Protein AF-A0A7W0S0Z2-F1 (afdb_monomer)

Secondary structure (DSSP, 8-state):
-HHHHHHHHHHHHHHHHHHHHHHHHHHHHTT---S--HHHHIIIIIHHHHHHHHHHHHHHHH---TTSHHHHHHHHHHHHHHHHHHHHHTTHHHHHHTTSS-HHHHHHHHTTHHHHHHHHHHHHHT-S-GGGGGG-

pLDDT: mean 92.07, std 11.22, range [52.5, 98.62]

Structure (mmCIF, N/CA/C/O backbone):
data_AF-A0A7W0S0Z2-F1
#
_entry.id   AF-A0A7W0S0Z2-F1
#
loop_
_atom_site.group_PDB
_atom_site.id
_atom_site.type_symbol
_atom_site.label_atom_id
_atom_site.label_alt_id
_atom_site.label_comp_id
_atom_site.label_asym_id
_atom_site.label_entity_id
_atom_site.label_seq_id
_atom_site.pdbx_PDB_ins_code
_atom_site.Cartn_x
_atom_site.Cartn_y
_atom_site.Cartn_z
_atom_site.occupancy
_atom_site.B_iso_or_equiv
_atom_site.auth_seq_id
_atom_site.auth_comp_id
_atom_site.auth_asym_id
_atom_site.auth_atom_id
_atom_site.pdbx_PDB_model_num
ATOM 1 N N . MET A 1 1 ? -24.594 -4.056 13.915 1.00 61.69 1 MET A N 1
ATOM 2 C CA . MET A 1 1 ? -24.008 -3.359 12.739 1.00 61.69 1 MET A CA 1
ATOM 3 C C . MET A 1 1 ? -22.484 -3.218 12.802 1.00 61.69 1 MET A C 1
ATOM 5 O O . MET A 1 1 ? -21.836 -3.346 11.770 1.00 61.69 1 MET A O 1
ATOM 9 N N . GLN A 1 2 ? -21.892 -2.999 13.981 1.00 71.56 2 GLN A N 1
ATOM 10 C CA . GLN A 1 2 ? -20.445 -2.797 14.136 1.00 71.56 2 GLN A CA 1
ATOM 11 C C . GLN A 1 2 ? -19.586 -3.989 13.668 1.00 71.56 2 GLN A C 1
ATOM 13 O O . GLN A 1 2 ? -18.641 -3.782 12.913 1.00 71.56 2 GLN A O 1
ATOM 18 N N . ALA A 1 3 ? -19.969 -5.227 14.007 1.00 76.81 3 ALA A N 1
ATOM 19 C CA . ALA A 1 3 ? -19.257 -6.437 13.577 1.00 76.81 3 ALA A CA 1
ATOM 20 C C . ALA A 1 3 ? -19.217 -6.605 12.043 1.00 76.81 3 ALA A C 1
ATOM 22 O O . ALA A 1 3 ? -18.164 -6.877 11.478 1.00 76.81 3 ALA A O 1
ATOM 23 N N . LEU A 1 4 ? -20.334 -6.349 11.348 1.00 82.12 4 LEU A N 1
ATOM 24 C CA . LEU A 1 4 ? -20.388 -6.388 9.878 1.00 82.12 4 LEU A CA 1
ATOM 25 C C . LEU A 1 4 ? -19.486 -5.321 9.244 1.00 82.12 4 LEU A C 1
ATOM 27 O O . LEU A 1 4 ? -18.820 -5.582 8.245 1.00 82.12 4 LEU A O 1
ATOM 31 N N . SER A 1 5 ? -19.430 -4.123 9.838 1.00 84.75 5 SER A N 1
ATOM 32 C CA . SER A 1 5 ? -18.500 -3.083 9.391 1.00 84.75 5 SER A CA 1
ATOM 33 C C . SER A 1 5 ? -17.049 -3.515 9.600 1.00 84.75 5 SER A C 1
ATOM 35 O O . SER A 1 5 ? -16.237 -3.292 8.712 1.00 84.75 5 SER A O 1
ATOM 37 N N . GLN A 1 6 ? -16.711 -4.100 10.748 1.00 87.56 6 GLN A N 1
ATOM 38 C CA . GLN A 1 6 ? -15.356 -4.565 11.048 1.00 87.56 6 GLN A CA 1
ATOM 39 C C . GLN A 1 6 ? -14.903 -5.634 10.056 1.00 87.56 6 GLN A C 1
ATOM 41 O O . GLN A 1 6 ? -13.873 -5.437 9.422 1.00 87.56 6 GLN A O 1
ATOM 46 N N . VAL A 1 7 ? -15.709 -6.685 9.859 1.00 92.25 7 VAL A N 1
ATOM 47 C CA . VAL A 1 7 ? -15.426 -7.757 8.892 1.00 92.25 7 VAL A CA 1
ATOM 48 C C . VAL A 1 7 ? -15.202 -7.175 7.500 1.00 92.25 7 VAL A C 1
ATOM 50 O O . VAL A 1 7 ? -14.188 -7.461 6.875 1.00 92.25 7 VAL A O 1
ATOM 53 N N . ARG A 1 8 ? -16.089 -6.283 7.039 1.00 94.25 8 ARG A N 1
ATOM 54 C CA . ARG A 1 8 ? -15.942 -5.638 5.728 1.00 94.25 8 ARG A CA 1
ATOM 55 C C . ARG A 1 8 ? -14.596 -4.928 5.577 1.00 94.25 8 ARG A C 1
ATOM 57 O O . ARG A 1 8 ? -13.949 -5.077 4.546 1.00 94.25 8 ARG A O 1
ATOM 64 N N . TRP A 1 9 ? -14.182 -4.151 6.577 1.00 94.44 9 TRP A N 1
ATOM 65 C CA . TRP A 1 9 ? -12.938 -3.386 6.496 1.00 94.44 9 TRP A CA 1
ATOM 66 C C . TRP A 1 9 ? -11.697 -4.257 6.642 1.00 94.44 9 TRP A C 1
ATOM 68 O O . TRP A 1 9 ? -10.767 -4.088 5.861 1.00 94.44 9 TRP A O 1
ATOM 78 N N . SER A 1 10 ? -11.687 -5.223 7.563 1.00 95.56 10 SER A N 1
ATOM 79 C CA . SER A 1 10 ? -10.571 -6.165 7.667 1.00 95.56 10 SER A CA 1
ATOM 80 C C . SER A 1 10 ? -10.419 -6.998 6.395 1.00 95.56 10 SER A C 1
ATOM 82 O O . SER A 1 10 ? -9.301 -7.179 5.931 1.00 95.56 10 SER A O 1
ATOM 84 N N . THR A 1 11 ? -11.520 -7.446 5.783 1.00 97.25 11 THR A N 1
ATOM 85 C CA . THR A 1 11 ? -11.479 -8.194 4.518 1.00 97.25 11 THR A CA 1
ATOM 86 C C . THR A 1 11 ? -10.986 -7.326 3.364 1.00 97.25 11 THR A C 1
ATOM 88 O O . THR A 1 11 ? -10.137 -7.775 2.601 1.00 97.25 11 THR A O 1
ATOM 91 N N . ALA A 1 12 ? -11.463 -6.082 3.245 1.00 97.50 12 ALA A N 1
ATOM 92 C CA . ALA A 1 12 ? -10.997 -5.167 2.202 1.00 97.50 12 ALA A CA 1
ATOM 93 C C . ALA A 1 12 ? -9.492 -4.878 2.325 1.00 97.50 12 ALA A C 1
ATOM 95 O O . ALA A 1 12 ? -8.763 -4.971 1.341 1.00 97.50 12 ALA A O 1
ATOM 96 N N . LEU A 1 13 ? -9.017 -4.583 3.541 1.00 97.94 13 LEU A N 1
ATOM 97 C CA . LEU A 1 13 ? -7.599 -4.335 3.800 1.00 97.94 13 LEU A CA 1
ATOM 98 C C . LEU A 1 13 ? -6.752 -5.588 3.547 1.00 97.94 13 LEU A C 1
ATOM 100 O O . LEU A 1 13 ? -5.708 -5.489 2.915 1.00 97.94 13 LEU A O 1
ATOM 104 N N . ALA A 1 14 ? -7.210 -6.765 3.978 1.00 98.31 14 ALA A N 1
ATOM 105 C CA . ALA A 1 14 ? -6.507 -8.019 3.725 1.00 98.31 14 ALA A CA 1
ATOM 106 C C . ALA A 1 14 ? -6.406 -8.331 2.223 1.00 98.31 14 ALA A C 1
ATOM 108 O O . ALA A 1 14 ? -5.339 -8.715 1.757 1.00 98.31 14 ALA A O 1
ATOM 109 N N . GLY A 1 15 ? -7.481 -8.125 1.455 1.00 98.31 15 GLY A N 1
ATOM 110 C CA . GLY A 1 15 ? -7.469 -8.334 0.005 1.00 98.31 15 GLY A CA 1
ATOM 111 C C . GLY A 1 15 ? -6.478 -7.416 -0.711 1.00 98.31 15 GLY A C 1
ATOM 112 O O . GLY A 1 15 ? -5.702 -7.875 -1.544 1.00 98.31 15 GLY A O 1
ATOM 113 N N . LEU A 1 16 ? -6.448 -6.135 -0.335 1.00 98.44 16 LEU A N 1
ATOM 114 C CA . LEU A 1 16 ? -5.479 -5.184 -0.877 1.00 98.44 16 LEU A CA 1
ATOM 115 C C . LEU A 1 16 ? -4.039 -5.497 -0.452 1.00 98.44 16 LEU A C 1
ATOM 117 O O . LEU A 1 16 ? -3.130 -5.360 -1.261 1.00 98.44 16 LEU A O 1
ATOM 121 N N . ALA A 1 17 ? -3.825 -5.946 0.786 1.00 98.38 17 ALA A N 1
ATOM 122 C CA . ALA A 1 17 ? -2.511 -6.364 1.262 1.00 98.38 17 ALA A CA 1
ATOM 123 C C . ALA A 1 17 ? -1.987 -7.577 0.476 1.00 98.38 17 ALA A C 1
ATOM 125 O O . ALA A 1 17 ? -0.838 -7.579 0.046 1.00 98.38 17 ALA A O 1
ATOM 126 N N . VAL A 1 18 ? -2.846 -8.572 0.225 1.00 98.44 18 VAL A N 1
ATOM 127 C CA . VAL A 1 18 ? -2.511 -9.729 -0.619 1.00 98.44 18 VAL A CA 1
ATOM 128 C C . VAL A 1 18 ? -2.202 -9.287 -2.046 1.00 98.44 18 VAL A C 1
ATOM 130 O O . VAL A 1 18 ? -1.207 -9.740 -2.605 1.00 98.44 18 VAL A O 1
ATOM 133 N N . TRP A 1 19 ? -3.001 -8.387 -2.626 1.00 97.88 19 TRP A N 1
ATOM 134 C CA . TRP A 1 19 ? -2.715 -7.823 -3.946 1.00 97.88 19 TRP A CA 1
ATOM 135 C C . TRP A 1 19 ? -1.344 -7.141 -3.978 1.00 97.88 19 TRP A C 1
ATOM 137 O O . TRP A 1 19 ? -0.500 -7.519 -4.781 1.00 97.88 19 TRP A O 1
ATOM 147 N N . ALA A 1 20 ? -1.076 -6.223 -3.046 1.00 97.69 20 ALA A N 1
ATOM 148 C CA . ALA A 1 20 ? 0.207 -5.532 -2.958 1.00 97.69 20 ALA A CA 1
ATOM 149 C C . ALA A 1 20 ? 1.384 -6.495 -2.826 1.00 97.69 20 ALA A C 1
ATOM 151 O O . ALA A 1 20 ? 2.385 -6.286 -3.494 1.00 97.69 20 ALA A O 1
ATOM 152 N N . THR A 1 21 ? 1.257 -7.549 -2.015 1.00 97.88 21 THR A N 1
ATOM 153 C CA . THR A 1 21 ? 2.300 -8.566 -1.886 1.00 97.88 21 THR A CA 1
ATOM 154 C C . THR A 1 21 ? 2.481 -9.341 -3.185 1.00 97.88 21 THR A C 1
ATOM 156 O O . THR A 1 21 ? 3.614 -9.559 -3.569 1.00 97.88 21 THR A O 1
ATOM 159 N N . THR A 1 22 ? 1.399 -9.738 -3.861 1.00 96.94 22 THR A N 1
ATOM 160 C CA . THR A 1 22 ? 1.452 -10.717 -4.962 1.00 96.94 22 THR A CA 1
ATOM 161 C C . THR A 1 22 ? 1.732 -10.157 -6.350 1.00 96.94 22 THR A C 1
ATOM 163 O O . THR A 1 22 ? 2.149 -10.923 -7.220 1.00 96.94 22 THR A O 1
ATOM 166 N N . VAL A 1 23 ? 1.520 -8.858 -6.571 1.00 95.69 23 VAL A N 1
ATOM 167 C CA . VAL A 1 23 ? 1.652 -8.240 -7.899 1.00 95.69 23 VAL A CA 1
ATOM 168 C C . VAL A 1 23 ? 2.977 -8.519 -8.604 1.00 95.69 23 VAL A C 1
ATOM 170 O O . VAL A 1 23 ? 2.883 -8.902 -9.767 1.00 95.69 23 VAL A O 1
ATOM 173 N N . PRO A 1 24 ? 4.159 -8.423 -7.967 1.00 93.62 24 PRO A N 1
ATOM 174 C CA . PRO A 1 24 ? 5.426 -8.649 -8.667 1.00 93.62 24 PRO A CA 1
ATOM 175 C C . PRO A 1 24 ? 5.498 -10.013 -9.359 1.00 93.62 24 PRO A C 1
ATOM 177 O O . PRO A 1 24 ? 5.821 -10.118 -10.539 1.00 93.62 24 PRO A O 1
ATOM 180 N N . TRP A 1 25 ? 5.079 -11.071 -8.661 1.00 95.50 25 TRP A N 1
ATOM 181 C CA . TRP A 1 25 ? 5.124 -12.435 -9.197 1.00 95.50 25 TRP A CA 1
ATOM 182 C C . TRP A 1 25 ? 3.985 -12.728 -10.172 1.00 95.50 25 TRP A C 1
ATOM 184 O O . TRP A 1 25 ? 4.138 -13.536 -11.085 1.00 95.50 25 TRP A O 1
ATOM 194 N N . LEU A 1 26 ? 2.825 -12.089 -9.991 1.00 94.62 26 LEU A N 1
ATOM 195 C CA . LEU A 1 26 ? 1.738 -12.188 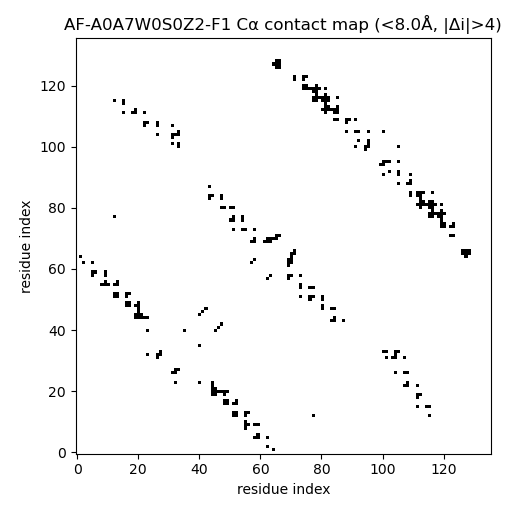-10.965 1.00 94.62 26 LEU A CA 1
ATOM 196 C C . LEU A 1 26 ? 2.102 -11.480 -12.268 1.00 94.62 26 LEU A C 1
ATOM 198 O O . LEU A 1 26 ? 1.780 -11.999 -13.332 1.00 94.62 26 LEU A O 1
ATOM 202 N N . ALA A 1 27 ? 2.765 -10.326 -12.181 1.00 93.75 27 ALA A N 1
ATOM 203 C CA . ALA A 1 27 ? 3.246 -9.568 -13.323 1.00 93.75 27 ALA A CA 1
ATOM 204 C C . ALA A 1 27 ? 4.294 -10.375 -14.104 1.00 93.75 27 ALA A C 1
ATOM 206 O O . ALA A 1 27 ? 4.135 -10.549 -15.310 1.00 93.75 27 ALA A O 1
ATOM 207 N N . GLU A 1 28 ? 5.273 -10.968 -13.415 1.00 93.00 28 GLU A N 1
ATOM 208 C CA . GLU A 1 28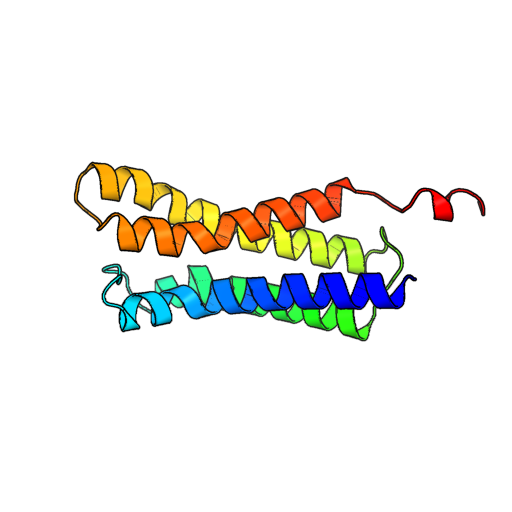 ? 6.240 -11.913 -13.997 1.00 93.00 28 GLU A CA 1
ATOM 209 C C . GLU A 1 28 ? 5.539 -13.074 -14.723 1.00 93.00 28 GLU A C 1
ATOM 211 O O . GLU A 1 28 ? 5.775 -13.317 -15.907 1.00 93.00 28 GLU A O 1
ATOM 216 N N . ALA A 1 29 ? 4.575 -13.728 -14.068 1.00 94.38 29 ALA A N 1
ATOM 217 C CA . ALA A 1 29 ? 3.856 -14.870 -14.636 1.00 94.38 29 ALA A CA 1
ATOM 218 C C . ALA A 1 29 ? 3.062 -14.553 -15.921 1.00 94.38 29 ALA A C 1
ATOM 220 O O . ALA A 1 29 ? 2.734 -15.473 -16.675 1.00 94.38 29 ALA A O 1
ATOM 221 N N . VAL A 1 30 ? 2.738 -13.281 -16.178 1.00 94.75 30 VAL A N 1
ATOM 222 C CA . VAL A 1 30 ? 2.024 -12.835 -17.388 1.00 94.75 30 VAL A CA 1
ATOM 223 C C . VAL A 1 30 ? 2.905 -12.036 -18.357 1.00 94.75 30 VAL A C 1
ATOM 225 O O . VAL A 1 30 ? 2.383 -11.453 -19.307 1.00 94.75 30 VAL A O 1
ATOM 228 N N . GLY A 1 31 ? 4.226 -12.017 -18.147 1.00 93.31 31 GLY A N 1
ATOM 229 C CA . GLY A 1 31 ? 5.184 -11.328 -19.019 1.00 93.31 31 GLY A CA 1
ATOM 230 C C . GLY A 1 31 ? 5.175 -9.802 -18.884 1.00 93.31 31 GLY A C 1
ATOM 231 O O . GLY A 1 31 ? 5.475 -9.094 -19.843 1.00 93.31 31 GLY A O 1
ATOM 232 N N . LEU A 1 32 ? 4.792 -9.288 -17.714 1.00 94.06 32 LEU A N 1
ATOM 233 C CA . LEU A 1 32 ? 4.787 -7.868 -17.346 1.00 94.06 32 LEU A CA 1
ATOM 234 C C . LEU A 1 32 ? 5.827 -7.569 -16.254 1.00 94.06 32 LEU A C 1
ATOM 236 O O . LEU A 1 32 ? 5.581 -6.760 -15.359 1.00 94.06 32 LEU A O 1
ATOM 240 N N . GLU A 1 33 ? 6.970 -8.244 -16.310 1.00 91.44 33 GLU A N 1
ATOM 241 C CA . GLU A 1 33 ? 8.076 -8.056 -15.371 1.00 91.44 33 GLU A CA 1
ATOM 242 C C . GLU A 1 33 ? 8.797 -6.714 -15.568 1.00 91.44 33 GLU A C 1
ATOM 244 O O . GLU A 1 33 ? 8.853 -6.156 -16.669 1.00 91.44 33 GLU A O 1
ATOM 249 N N . LEU A 1 34 ? 9.345 -6.198 -14.469 1.00 91.62 34 LEU A N 1
ATOM 250 C CA . LEU A 1 34 ? 10.310 -5.103 -14.457 1.00 91.62 34 LEU A CA 1
ATOM 251 C C . LEU A 1 34 ? 11.707 -5.693 -14.233 1.00 91.62 34 LEU A C 1
ATOM 253 O O . LEU A 1 34 ? 11.856 -6.674 -13.507 1.00 91.62 34 LEU A O 1
ATOM 257 N N . ASP A 1 35 ? 12.739 -5.083 -14.817 1.00 92.88 35 ASP A N 1
ATOM 258 C CA . ASP A 1 35 ? 14.132 -5.466 -14.548 1.00 92.88 35 ASP A CA 1
ATOM 259 C C . ASP A 1 35 ? 14.590 -4.883 -13.203 1.00 92.88 35 ASP A C 1
ATOM 261 O O . ASP A 1 35 ? 15.265 -3.856 -13.120 1.00 92.88 35 ASP A O 1
ATOM 265 N N . VAL A 1 36 ? 14.140 -5.512 -12.119 1.00 92.12 36 VAL A N 1
ATOM 266 C CA . VAL A 1 36 ? 14.452 -5.114 -10.747 1.00 92.12 36 VAL A CA 1
ATOM 267 C C . VAL A 1 36 ? 14.888 -6.316 -9.927 1.00 92.12 36 VAL A C 1
ATOM 269 O O . VAL A 1 36 ? 14.459 -7.453 -10.121 1.00 92.12 36 VAL A O 1
ATOM 272 N N . SER A 1 37 ? 15.780 -6.079 -8.964 1.00 95.19 37 SER A N 1
ATOM 273 C CA . SER A 1 37 ? 16.251 -7.175 -8.121 1.00 95.19 37 SER A CA 1
ATOM 274 C C . SER A 1 37 ? 15.106 -7.714 -7.243 1.00 95.19 37 SER A C 1
ATOM 276 O O . SER A 1 37 ? 14.399 -6.912 -6.625 1.00 95.19 37 SER A O 1
ATOM 278 N N . PRO A 1 38 ? 14.997 -9.039 -7.027 1.00 94.31 38 PRO A N 1
ATOM 279 C CA . PRO A 1 38 ? 13.970 -9.614 -6.151 1.00 94.31 38 PRO A CA 1
ATOM 280 C C . PRO A 1 38 ? 13.990 -9.073 -4.713 1.00 94.31 38 PRO A C 1
ATOM 282 O O . PRO A 1 38 ? 12.993 -9.114 -3.999 1.00 94.31 38 PRO A O 1
ATOM 285 N N . ARG A 1 39 ? 15.142 -8.562 -4.254 1.00 96.50 39 ARG A N 1
ATOM 286 C CA . ARG A 1 39 ? 15.258 -7.930 -2.932 1.00 96.50 39 ARG A CA 1
ATOM 287 C C . ARG A 1 39 ? 14.496 -6.610 -2.855 1.00 96.50 39 ARG A C 1
ATOM 289 O O . ARG A 1 39 ? 13.944 -6.322 -1.800 1.00 96.50 39 ARG A O 1
ATOM 296 N N . LEU A 1 40 ? 14.486 -5.834 -3.938 1.00 96.12 40 LEU A N 1
ATOM 297 C CA . LEU A 1 40 ? 13.718 -4.593 -4.011 1.00 96.12 40 LEU A CA 1
ATOM 298 C C . LEU A 1 40 ? 12.225 -4.903 -4.030 1.00 96.12 40 LEU A C 1
ATOM 300 O O . LEU A 1 40 ? 11.502 -4.344 -3.219 1.00 96.12 40 LEU A O 1
ATOM 304 N N . GLU A 1 41 ? 11.798 -5.909 -4.795 1.00 96.31 41 GLU A N 1
ATOM 305 C CA . GLU A 1 41 ? 10.401 -6.369 -4.789 1.00 96.31 41 GLU A CA 1
ATOM 306 C C . GLU A 1 41 ? 9.917 -6.764 -3.387 1.00 96.31 41 GLU A C 1
ATOM 308 O O . GLU A 1 41 ? 8.827 -6.405 -2.943 1.00 96.31 41 GLU A O 1
ATOM 313 N N . ILE A 1 42 ? 10.764 -7.447 -2.612 1.00 97.38 42 ILE A N 1
ATOM 314 C CA . ILE A 1 42 ? 10.447 -7.781 -1.218 1.00 97.38 42 ILE A CA 1
ATOM 315 C C . ILE A 1 42 ? 10.257 -6.524 -0.361 1.00 97.38 42 ILE A C 1
ATOM 317 O O . ILE A 1 42 ? 9.336 -6.469 0.458 1.00 97.38 42 ILE A O 1
ATOM 321 N N . VAL A 1 43 ? 11.127 -5.530 -0.521 1.00 98.12 43 VAL A N 1
ATOM 322 C CA . VAL A 1 43 ? 11.096 -4.287 0.259 1.00 98.12 43 VAL A CA 1
ATOM 323 C C . VAL A 1 43 ? 9.910 -3.412 -0.135 1.00 98.12 43 VAL A C 1
ATOM 325 O O . VAL A 1 43 ? 9.269 -2.838 0.743 1.00 98.12 43 VAL 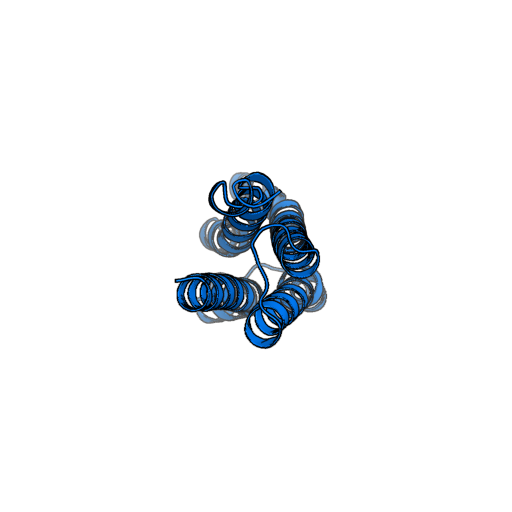A O 1
ATOM 328 N N . ASP A 1 44 ? 9.589 -3.350 -1.422 1.00 97.50 44 ASP A N 1
ATOM 329 C CA . ASP A 1 44 ? 8.577 -2.445 -1.948 1.00 97.50 44 ASP A CA 1
ATOM 330 C C . ASP A 1 44 ? 7.171 -3.028 -1.877 1.00 97.50 44 ASP A C 1
ATOM 332 O O . ASP A 1 44 ? 6.236 -2.281 -1.613 1.00 97.50 44 ASP A O 1
ATOM 336 N N . HIS A 1 45 ? 7.010 -4.348 -1.988 1.00 97.88 45 HIS A N 1
ATOM 337 C CA . HIS A 1 45 ? 5.698 -5.000 -2.010 1.00 97.88 45 HIS A CA 1
ATOM 338 C C . HIS A 1 45 ? 5.434 -5.895 -0.800 1.00 97.88 45 HIS A C 1
ATOM 340 O O . HIS A 1 45 ? 4.401 -5.788 -0.126 1.00 97.88 45 HIS A O 1
ATOM 346 N N . VAL A 1 46 ? 6.365 -6.799 -0.502 1.00 97.81 46 VAL A N 1
ATOM 347 C CA . VAL A 1 46 ? 6.114 -7.900 0.438 1.00 97.81 46 VAL A CA 1
ATOM 348 C C . VAL A 1 46 ? 6.104 -7.417 1.876 1.00 97.81 46 VAL A C 1
ATOM 350 O O . VAL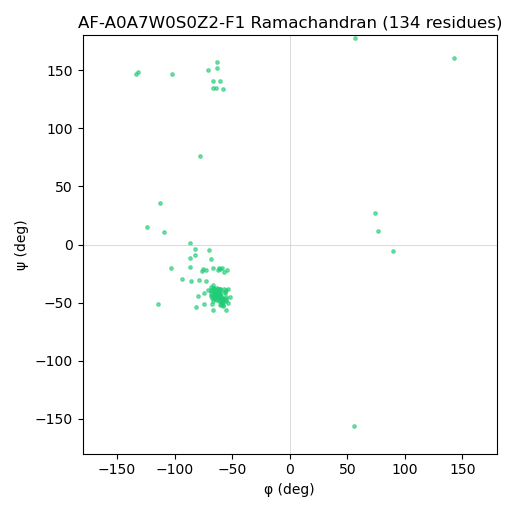 A 1 46 ? 5.144 -7.680 2.597 1.00 97.81 46 VAL A O 1
ATOM 353 N N . ILE A 1 47 ? 7.138 -6.689 2.299 1.00 98.44 47 ILE A N 1
ATOM 354 C CA . ILE A 1 47 ? 7.229 -6.170 3.667 1.00 98.44 47 ILE A CA 1
ATOM 355 C C . ILE A 1 47 ? 6.039 -5.238 3.971 1.00 98.44 47 ILE A C 1
ATOM 357 O O . ILE A 1 47 ? 5.337 -5.499 4.955 1.00 98.44 47 ILE A O 1
ATOM 361 N N . PRO A 1 48 ? 5.721 -4.219 3.144 1.00 98.38 48 PRO A N 1
ATOM 362 C CA . PRO A 1 48 ? 4.584 -3.338 3.400 1.00 98.38 48 PRO A CA 1
ATOM 363 C C . PRO A 1 48 ? 3.242 -4.081 3.390 1.00 98.38 48 PRO A C 1
ATOM 365 O O . PRO A 1 48 ? 2.382 -3.807 4.235 1.00 98.38 48 PRO A O 1
ATOM 368 N N . GLY A 1 49 ? 3.067 -5.043 2.476 1.00 98.25 49 GLY A N 1
ATOM 369 C CA . GLY A 1 49 ? 1.862 -5.864 2.385 1.00 98.25 49 GLY A CA 1
ATOM 370 C C . GLY A 1 49 ? 1.672 -6.784 3.595 1.00 98.25 49 GLY A C 1
ATOM 371 O O . GLY A 1 49 ? 0.590 -6.807 4.177 1.00 98.25 49 GLY A O 1
ATOM 372 N N . VAL A 1 50 ? 2.720 -7.467 4.066 1.00 98.56 50 VAL A N 1
ATOM 373 C CA . VAL A 1 50 ? 2.667 -8.316 5.273 1.00 98.56 50 VAL A CA 1
ATOM 374 C C . VAL A 1 50 ? 2.338 -7.495 6.521 1.00 98.56 50 VAL A C 1
ATOM 376 O O . VAL A 1 50 ? 1.513 -7.918 7.335 1.00 98.56 50 VAL A O 1
ATOM 379 N N . VAL A 1 51 ? 2.927 -6.304 6.665 1.00 98.56 51 VAL A N 1
ATOM 380 C CA . VAL A 1 51 ? 2.623 -5.391 7.781 1.00 98.56 51 VAL A CA 1
ATOM 381 C C . VAL A 1 51 ? 1.149 -4.974 7.758 1.00 98.56 51 VAL A C 1
ATOM 383 O O . VAL A 1 51 ? 0.466 -5.033 8.785 1.00 98.56 51 VAL A O 1
ATOM 386 N N . MET A 1 52 ? 0.622 -4.617 6.586 1.00 98.44 52 MET A N 1
ATOM 387 C CA . MET A 1 52 ? -0.790 -4.272 6.420 1.00 98.44 52 MET A CA 1
ATOM 388 C C . MET A 1 52 ? -1.717 -5.471 6.667 1.00 98.44 52 MET A C 1
ATOM 390 O O . MET A 1 52 ? -2.766 -5.315 7.294 1.00 98.44 52 MET A O 1
ATOM 394 N N . LEU A 1 53 ? -1.332 -6.674 6.234 1.00 98.50 53 LEU A N 1
ATOM 395 C CA . LEU A 1 53 ? -2.092 -7.900 6.471 1.00 98.50 53 LEU A CA 1
ATOM 396 C C . LEU A 1 53 ? -2.178 -8.219 7.969 1.00 98.50 53 LEU A C 1
ATOM 398 O O . LEU A 1 53 ? -3.256 -8.540 8.472 1.00 98.50 53 LEU A O 1
ATOM 402 N N . ALA A 1 54 ? -1.074 -8.060 8.704 1.00 98.38 54 ALA A N 1
ATOM 403 C CA . ALA A 1 54 ? -1.056 -8.201 10.157 1.00 98.38 54 ALA A CA 1
ATOM 404 C C . ALA A 1 54 ? -1.967 -7.166 10.842 1.00 98.38 54 ALA A C 1
ATOM 406 O O . ALA A 1 54 ? -2.712 -7.509 11.762 1.00 98.38 54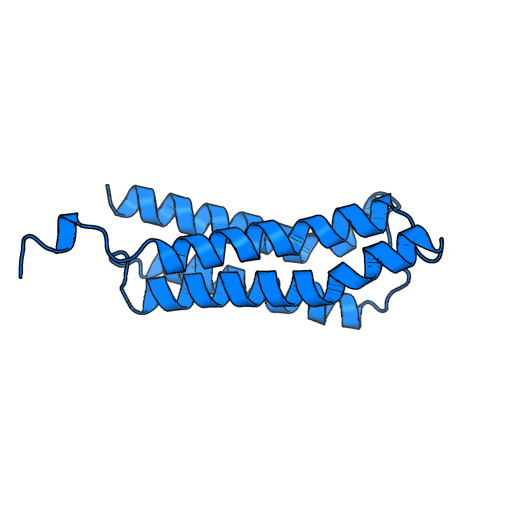 ALA A O 1
ATOM 407 N N . ALA A 1 55 ? -1.979 -5.918 10.362 1.00 97.56 55 ALA A N 1
ATOM 408 C CA . ALA A 1 55 ? -2.891 -4.884 10.851 1.00 97.56 55 ALA A CA 1
ATOM 409 C C . ALA A 1 55 ? -4.368 -5.227 10.564 1.00 97.56 55 ALA A C 1
ATOM 411 O O . ALA A 1 55 ? -5.225 -5.079 11.438 1.00 97.56 55 ALA A O 1
ATOM 412 N N . ALA A 1 56 ? -4.675 -5.753 9.376 1.00 97.25 56 ALA A N 1
ATOM 413 C CA . ALA A 1 56 ? -6.016 -6.217 9.025 1.00 97.25 56 ALA A CA 1
ATOM 414 C C . ALA A 1 56 ? -6.471 -7.389 9.915 1.00 97.25 56 ALA A C 1
ATOM 416 O O . ALA A 1 56 ? -7.610 -7.398 10.389 1.00 97.25 56 ALA A O 1
ATOM 417 N N . ALA A 1 57 ? -5.577 -8.340 10.203 1.00 97.38 57 ALA A N 1
ATOM 418 C CA . ALA A 1 57 ? -5.835 -9.448 11.121 1.00 97.38 57 ALA A CA 1
ATOM 419 C C . ALA A 1 57 ? -6.060 -8.960 12.562 1.00 97.38 57 ALA A C 1
ATOM 421 O O . ALA A 1 57 ? -6.979 -9.425 13.238 1.00 97.38 57 ALA A O 1
ATOM 422 N N . LEU A 1 58 ? -5.282 -7.973 13.020 1.00 95.69 58 LEU A N 1
ATOM 423 C CA . LEU A 1 58 ? -5.481 -7.340 14.323 1.00 95.69 58 LEU A CA 1
ATOM 424 C C . LEU A 1 58 ? -6.858 -6.671 14.414 1.00 95.69 58 LEU A C 1
ATOM 426 O O . LEU A 1 58 ? -7.557 -6.854 15.413 1.00 95.69 58 LEU A O 1
ATOM 430 N N . LEU A 1 59 ? -7.273 -5.947 13.369 1.00 94.31 59 LEU A N 1
ATOM 431 C CA . LEU A 1 59 ? -8.606 -5.351 13.297 1.00 94.31 59 LEU A CA 1
ATOM 432 C C . LEU A 1 59 ? -9.705 -6.418 13.329 1.00 94.31 59 LEU A C 1
ATOM 434 O O . LEU A 1 59 ? -10.705 -6.234 14.019 1.00 94.31 59 LEU A O 1
ATOM 438 N N . ALA A 1 60 ? -9.524 -7.536 12.624 1.00 94.44 60 ALA A N 1
ATOM 439 C CA . ALA A 1 60 ? -10.470 -8.649 12.647 1.00 94.44 60 ALA A CA 1
ATOM 440 C C . ALA A 1 60 ? -10.584 -9.280 14.045 1.00 94.44 60 ALA A C 1
ATOM 442 O O . ALA A 1 60 ? -11.694 -9.549 14.496 1.00 94.44 60 ALA A O 1
ATOM 443 N N . ALA A 1 61 ? -9.461 -9.468 14.745 1.00 93.12 61 ALA A N 1
ATOM 444 C CA . ALA A 1 61 ? -9.410 -10.163 16.029 1.00 93.12 61 ALA A CA 1
ATOM 445 C C . ALA A 1 61 ? -9.837 -9.299 17.225 1.00 93.12 61 ALA A C 1
ATOM 447 O O . ALA A 1 61 ? -10.557 -9.766 18.105 1.00 93.12 61 ALA A O 1
ATOM 448 N N . ARG A 1 62 ? -9.365 -8.049 17.296 1.00 89.38 62 ARG A N 1
ATOM 449 C CA . ARG A 1 62 ? -9.618 -7.153 18.438 1.00 89.38 62 ARG A CA 1
ATOM 450 C C . ARG A 1 62 ? -10.825 -6.257 18.226 1.00 89.38 62 ARG A C 1
ATOM 452 O O . ARG A 1 62 ? -11.483 -5.888 19.195 1.00 89.38 62 ARG A O 1
ATOM 459 N N . GLY A 1 63 ? -11.112 -5.919 16.973 1.00 82.75 63 GLY A N 1
ATOM 460 C CA . GLY A 1 63 ? -12.149 -4.961 16.642 1.00 82.75 63 GLY A CA 1
ATOM 461 C C . GLY A 1 63 ? -11.965 -3.616 17.328 1.00 82.75 63 GLY A C 1
ATOM 462 O O . GLY A 1 63 ? -10.864 -3.215 17.705 1.00 82.75 63 GLY A O 1
ATOM 463 N N . GLY A 1 64 ? -13.079 -2.911 17.467 1.00 79.88 64 GLY A N 1
ATOM 464 C CA . GLY A 1 64 ? -13.148 -1.649 18.187 1.00 79.88 64 GLY A CA 1
ATOM 465 C C . GLY A 1 64 ? -14.102 -0.659 17.526 1.00 79.88 64 GLY A C 1
ATOM 466 O O . GLY A 1 64 ? -14.463 -0.800 16.352 1.00 79.88 64 GLY A O 1
ATOM 467 N N . PRO A 1 65 ? -14.566 0.354 18.271 1.00 82.75 65 PRO A N 1
ATOM 468 C CA . PRO A 1 65 ? -15.282 1.470 17.675 1.00 82.75 65 PRO A CA 1
ATOM 469 C C . PRO A 1 65 ? -14.366 2.237 16.718 1.00 82.75 65 PRO A C 1
ATOM 471 O O . PRO A 1 65 ? -13.142 2.287 16.897 1.00 82.75 65 PRO A O 1
ATOM 474 N N . ARG A 1 66 ? -14.967 2.863 15.700 1.00 82.75 66 ARG A N 1
ATOM 475 C CA . ARG A 1 66 ? -14.247 3.826 14.858 1.00 82.75 66 ARG A CA 1
ATOM 476 C C . ARG A 1 66 ? -13.692 4.941 15.742 1.00 82.75 66 ARG A C 1
ATOM 478 O O . ARG A 1 66 ? -14.409 5.440 16.607 1.00 82.75 66 ARG A O 1
ATOM 485 N N . GLY A 1 67 ? -12.428 5.295 15.530 1.00 82.06 67 GLY A N 1
ATOM 486 C CA . GLY A 1 67 ? -11.703 6.263 16.361 1.00 82.06 67 GLY A CA 1
ATOM 487 C C . GLY A 1 67 ? -10.962 5.658 17.560 1.00 82.06 67 GLY A C 1
ATOM 488 O O . GLY A 1 67 ? -10.211 6.371 18.214 1.00 82.06 67 GLY A O 1
ATOM 489 N N . SER A 1 68 ? -11.106 4.356 17.839 1.00 90.44 68 SER A N 1
ATOM 490 C CA . SER A 1 68 ? -10.213 3.675 18.791 1.00 90.44 68 SER A CA 1
ATOM 491 C C . SER A 1 68 ? -8.759 3.671 18.303 1.00 90.44 68 SER A C 1
ATOM 493 O O . SER A 1 68 ? -8.499 3.732 17.101 1.00 90.44 68 SER A O 1
ATOM 495 N N . LEU A 1 69 ? -7.800 3.526 19.225 1.00 91.88 69 LEU A N 1
ATOM 496 C CA . LEU A 1 69 ? -6.373 3.438 18.884 1.00 91.88 69 LEU A CA 1
ATOM 497 C C . LEU A 1 69 ? -6.066 2.297 17.906 1.00 91.88 69 LEU A C 1
ATOM 499 O O . LEU A 1 69 ? -5.273 2.486 16.990 1.00 91.88 69 LEU A O 1
ATOM 503 N N . VAL A 1 70 ? -6.725 1.141 18.055 1.00 92.44 70 VAL A N 1
ATOM 504 C CA . VAL A 1 70 ? -6.585 0.016 17.113 1.00 92.44 70 VAL A CA 1
ATOM 505 C C . VAL A 1 70 ? -7.042 0.435 15.719 1.00 92.44 70 VAL A C 1
ATOM 507 O O . VAL A 1 70 ? -6.319 0.235 14.750 1.00 92.44 70 VAL A O 1
ATOM 510 N N . TRP A 1 71 ? -8.215 1.064 15.614 1.00 92.94 71 TRP A N 1
ATOM 511 C CA . TRP A 1 71 ? -8.748 1.538 14.339 1.00 92.94 71 TRP A CA 1
ATOM 512 C C . TRP A 1 71 ? -7.824 2.558 13.663 1.00 92.94 71 TRP A C 1
ATOM 514 O O . TRP A 1 71 ? -7.499 2.414 12.486 1.00 92.94 71 TRP A O 1
ATOM 524 N N . LEU A 1 72 ? -7.391 3.573 14.414 1.00 94.38 72 LEU A N 1
ATOM 525 C CA . LEU A 1 72 ? -6.504 4.625 13.919 1.00 94.38 72 LEU A CA 1
ATOM 526 C C . LEU A 1 72 ? -5.139 4.065 13.516 1.00 94.38 72 LEU A C 1
ATOM 528 O O . LEU A 1 72 ? -4.636 4.415 12.454 1.00 94.38 72 LEU A O 1
ATOM 532 N N . GLY A 1 73 ? -4.577 3.153 14.314 1.00 95.56 73 GLY A N 1
ATOM 533 C CA . GLY A 1 73 ? -3.321 2.477 14.002 1.00 95.56 73 GLY A CA 1
ATOM 534 C C . GLY A 1 73 ? -3.408 1.661 12.715 1.00 95.56 73 GLY A C 1
ATOM 535 O O . GLY A 1 73 ? -2.535 1.768 11.862 1.00 95.56 73 GLY A O 1
ATOM 536 N N . VAL A 1 74 ? -4.492 0.906 12.519 1.00 96.31 74 VAL A N 1
ATOM 537 C CA . VAL A 1 74 ? -4.704 0.116 11.295 1.00 96.31 74 VAL A CA 1
ATOM 538 C C . VAL A 1 74 ? -4.885 1.017 10.072 1.00 96.31 74 VAL A C 1
ATOM 540 O O . VAL A 1 74 ? -4.289 0.755 9.031 1.00 96.31 74 VAL A O 1
ATOM 543 N N . ALA A 1 75 ? -5.662 2.096 10.191 1.00 96.19 75 ALA A N 1
ATOM 544 C CA . ALA A 1 75 ? -5.847 3.059 9.106 1.00 96.19 75 ALA A CA 1
ATOM 545 C C . ALA A 1 75 ? -4.539 3.794 8.751 1.00 96.19 75 ALA A C 1
ATOM 547 O O . ALA A 1 75 ? -4.244 3.978 7.571 1.00 96.19 75 ALA A O 1
ATOM 548 N N . ALA A 1 76 ? -3.729 4.151 9.754 1.00 97.75 76 ALA A N 1
ATOM 549 C CA . ALA A 1 76 ? -2.413 4.755 9.564 1.00 97.75 76 ALA A CA 1
ATOM 550 C C . ALA A 1 76 ? -1.425 3.791 8.900 1.00 97.75 76 ALA A C 1
ATOM 552 O O . ALA A 1 76 ? -0.745 4.184 7.958 1.00 97.75 76 ALA A O 1
ATOM 553 N N . ILE A 1 77 ? -1.383 2.526 9.334 1.00 98.50 77 ILE A N 1
ATOM 554 C CA . ILE A 1 77 ? -0.563 1.490 8.694 1.00 98.50 77 ILE A CA 1
ATOM 555 C C . ILE A 1 77 ? -0.979 1.310 7.235 1.00 98.50 77 ILE A C 1
ATOM 557 O O . ILE A 1 77 ? -0.120 1.327 6.363 1.00 98.50 77 ILE A O 1
ATOM 561 N N . ALA A 1 78 ? -2.281 1.204 6.952 1.00 98.31 78 ALA A N 1
ATOM 562 C CA . ALA A 1 78 ? -2.768 1.114 5.579 1.00 98.31 78 ALA A CA 1
ATOM 563 C C . ALA A 1 78 ? -2.315 2.326 4.749 1.00 98.31 78 ALA A C 1
ATOM 565 O O . ALA A 1 78 ? -1.751 2.150 3.676 1.00 98.31 78 ALA A O 1
ATOM 566 N N . PHE A 1 79 ? -2.480 3.550 5.261 1.00 98.56 79 PHE A N 1
ATOM 567 C CA . PHE A 1 79 ? -2.014 4.752 4.569 1.00 98.56 79 PHE A CA 1
ATOM 568 C C . PHE A 1 79 ? -0.506 4.712 4.282 1.00 98.56 79 PHE A C 1
ATOM 570 O O . PHE A 1 79 ? -0.110 4.932 3.142 1.00 98.56 79 PHE A O 1
ATOM 577 N N . LEU A 1 80 ? 0.323 4.397 5.283 1.00 98.62 80 LEU A N 1
ATOM 578 C CA . LEU A 1 80 ? 1.781 4.356 5.144 1.00 98.62 80 LEU A CA 1
ATOM 579 C C . LEU A 1 80 ? 2.246 3.265 4.175 1.00 98.62 80 LEU A C 1
ATOM 581 O O . LEU A 1 80 ? 3.117 3.533 3.354 1.00 98.62 80 LEU A O 1
ATOM 585 N N . THR A 1 81 ? 1.641 2.074 4.219 1.00 98.56 81 THR A N 1
ATOM 586 C CA . THR A 1 81 ? 1.899 0.997 3.251 1.00 98.56 81 THR A CA 1
ATOM 587 C C . THR A 1 81 ? 1.605 1.473 1.831 1.00 98.56 81 THR A C 1
ATOM 589 O O . THR A 1 81 ? 2.461 1.375 0.956 1.00 98.56 81 THR A O 1
ATOM 592 N N . GLY A 1 82 ? 0.415 2.032 1.594 1.00 98.44 82 GLY A N 1
ATOM 593 C CA . GLY A 1 82 ? 0.038 2.509 0.265 1.00 98.44 82 GLY A CA 1
ATOM 594 C C . GLY A 1 82 ? 0.887 3.687 -0.207 1.00 98.44 82 GLY A C 1
ATOM 595 O O . GLY A 1 82 ? 1.234 3.756 -1.383 1.00 98.44 82 GLY A O 1
ATOM 596 N N . PHE A 1 83 ? 1.241 4.598 0.701 1.00 98.62 83 PHE A N 1
ATOM 597 C CA . PHE A 1 83 ? 2.102 5.738 0.411 1.00 98.62 83 PHE A CA 1
ATOM 598 C C . PHE A 1 83 ? 3.515 5.294 0.031 1.00 98.62 83 PHE A C 1
ATOM 600 O O . PHE A 1 83 ? 4.025 5.768 -0.978 1.00 98.62 83 PHE A O 1
ATOM 607 N N . TRP A 1 84 ? 4.112 4.360 0.783 1.00 98.62 84 TRP A N 1
ATOM 608 C CA . TRP A 1 84 ? 5.423 3.783 0.468 1.00 98.62 84 TRP A CA 1
ATOM 609 C C . TRP A 1 84 ? 5.437 3.199 -0.941 1.00 98.62 84 TRP A C 1
ATOM 611 O O . TRP A 1 84 ? 6.207 3.655 -1.781 1.00 98.62 84 TRP A O 1
ATOM 621 N N . ILE A 1 85 ? 4.517 2.268 -1.215 1.00 98.38 85 ILE A N 1
ATOM 622 C CA . ILE A 1 85 ? 4.414 1.607 -2.518 1.00 98.38 85 ILE A CA 1
ATOM 623 C C . ILE A 1 85 ? 4.197 2.642 -3.626 1.00 98.38 85 ILE A C 1
ATOM 625 O O . ILE A 1 85 ? 4.865 2.615 -4.651 1.00 98.38 85 ILE A O 1
ATOM 629 N N . THR A 1 86 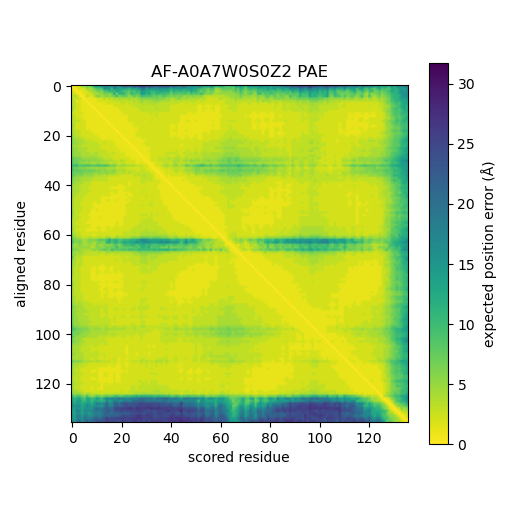? 3.288 3.601 -3.429 1.00 98.44 86 THR A N 1
ATOM 630 C CA . THR A 1 86 ? 3.034 4.642 -4.436 1.00 98.44 86 THR A CA 1
ATOM 631 C C . THR A 1 86 ? 4.291 5.470 -4.699 1.00 98.44 86 THR A C 1
ATOM 633 O O . THR A 1 86 ? 4.626 5.717 -5.852 1.00 98.44 86 THR A O 1
ATOM 636 N N . ALA A 1 87 ? 5.003 5.887 -3.652 1.00 98.31 87 ALA A N 1
ATOM 637 C CA . ALA A 1 87 ? 6.194 6.718 -3.779 1.00 98.31 87 ALA A CA 1
ATOM 638 C C . ALA A 1 87 ? 7.327 6.008 -4.533 1.00 98.31 87 ALA A C 1
ATOM 640 O O . ALA A 1 87 ? 8.006 6.651 -5.330 1.00 98.31 87 ALA A O 1
ATOM 641 N N . THR A 1 88 ? 7.502 4.700 -4.326 1.00 97.81 88 THR A N 1
ATOM 642 C CA . THR A 1 88 ? 8.516 3.909 -5.041 1.00 97.81 88 THR A CA 1
ATOM 643 C C . THR A 1 88 ? 8.124 3.601 -6.488 1.00 97.81 88 THR A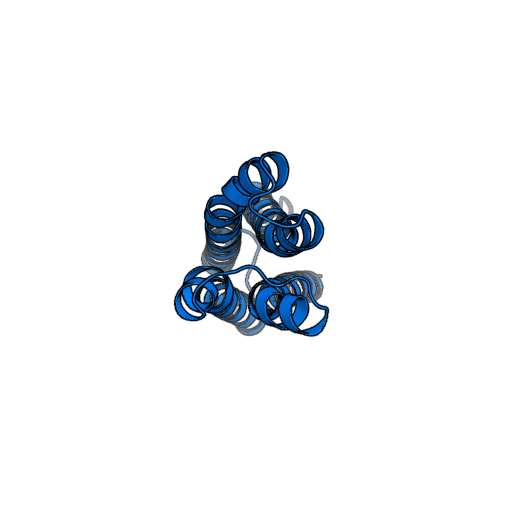 C 1
ATOM 645 O O . THR A 1 88 ? 9.003 3.395 -7.315 1.00 97.81 88 THR A O 1
ATOM 648 N N . HIS A 1 89 ? 6.831 3.661 -6.826 1.00 97.50 89 HIS A N 1
ATOM 649 C CA . HIS A 1 89 ? 6.311 3.295 -8.150 1.00 97.50 89 HIS A CA 1
ATOM 650 C C . HIS A 1 89 ? 5.947 4.467 -9.060 1.00 97.50 89 HIS A C 1
ATOM 652 O O . HIS A 1 89 ? 5.870 4.296 -10.275 1.00 97.50 89 HIS A O 1
ATOM 658 N N . VAL A 1 90 ? 5.728 5.668 -8.519 1.00 97.94 90 VAL A N 1
ATOM 659 C CA . VAL A 1 90 ? 5.498 6.877 -9.330 1.00 97.94 90 VAL A CA 1
ATOM 660 C C . VAL A 1 90 ? 6.609 7.116 -10.370 1.00 97.94 90 VAL A C 1
ATOM 662 O O . VAL A 1 90 ? 6.255 7.492 -11.490 1.00 97.94 90 VAL A O 1
ATOM 665 N N . PRO A 1 91 ? 7.906 6.866 -10.083 1.00 97.31 91 PRO A N 1
ATOM 666 C CA . PRO A 1 91 ? 8.970 6.969 -11.086 1.00 97.31 91 PRO A CA 1
ATOM 667 C C . PRO A 1 91 ? 8.809 6.056 -12.315 1.00 97.31 91 PRO A C 1
ATOM 669 O O . PRO A 1 91 ? 9.326 6.391 -13.374 1.00 97.31 91 PRO A O 1
ATOM 672 N N . LEU A 1 92 ? 8.012 4.983 -12.251 1.00 96.50 92 LEU A N 1
ATOM 673 C CA . LEU A 1 92 ? 7.775 4.127 -13.421 1.00 96.50 92 LEU A CA 1
ATOM 674 C C . LEU A 1 92 ? 7.000 4.836 -14.540 1.00 96.50 92 LEU A C 1
ATOM 676 O O . LEU A 1 92 ? 7.036 4.399 -15.687 1.00 96.50 92 LEU A O 1
ATOM 680 N N . ILE A 1 93 ? 6.281 5.919 -14.226 1.00 98.06 93 ILE A N 1
ATOM 681 C CA . ILE A 1 93 ? 5.581 6.719 -15.235 1.00 98.06 93 ILE A CA 1
ATOM 682 C C . ILE A 1 93 ? 6.571 7.427 -16.172 1.00 98.06 93 ILE A C 1
ATOM 684 O O . ILE A 1 93 ? 6.454 7.222 -17.381 1.00 98.06 93 ILE A O 1
ATOM 688 N N . PRO A 1 94 ? 7.529 8.244 -15.684 1.00 98.00 94 PRO A N 1
ATOM 689 C CA . PRO A 1 94 ? 8.564 8.791 -16.555 1.00 98.00 94 PRO A CA 1
ATOM 690 C C . PRO A 1 94 ? 9.415 7.701 -17.222 1.00 98.00 94 PRO A C 1
ATOM 692 O O . PRO A 1 94 ? 9.649 7.810 -18.420 1.00 98.00 94 PRO A O 1
ATOM 695 N N . ASP A 1 95 ? 9.758 6.603 -16.536 1.00 97.44 95 ASP A N 1
ATOM 696 C CA . ASP A 1 95 ? 10.513 5.504 -17.165 1.00 97.44 95 ASP A CA 1
ATOM 697 C C . ASP A 1 95 ? 9.758 4.877 -18.354 1.00 97.44 95 ASP A C 1
ATOM 699 O O . ASP A 1 95 ? 10.350 4.556 -19.386 1.00 97.44 95 ASP A O 1
ATOM 703 N N . ALA A 1 96 ? 8.432 4.732 -18.2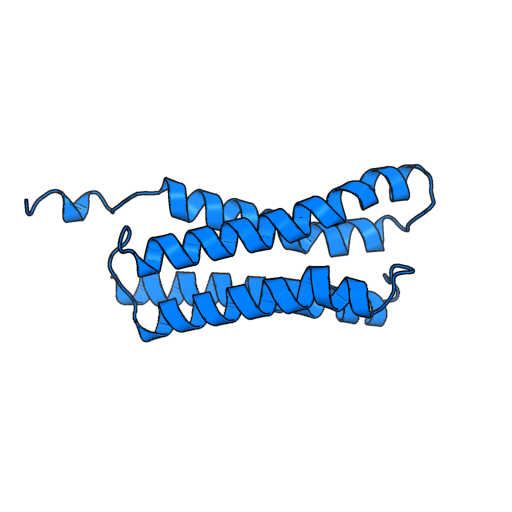53 1.00 97.25 96 ALA A N 1
ATOM 704 C CA . ALA A 1 96 ? 7.603 4.239 -19.351 1.00 97.25 96 ALA A CA 1
ATOM 705 C C . ALA A 1 96 ? 7.422 5.263 -20.484 1.00 97.25 96 ALA A C 1
ATOM 707 O O . ALA A 1 96 ? 7.300 4.879 -21.651 1.00 97.25 96 ALA A O 1
ATOM 708 N N . LEU A 1 97 ? 7.419 6.562 -20.167 1.00 98.19 97 LEU A N 1
ATOM 709 C CA . LEU A 1 97 ? 7.418 7.636 -21.167 1.00 98.19 97 LEU A CA 1
ATOM 710 C C . LEU A 1 97 ? 8.723 7.657 -21.973 1.00 98.19 97 LEU A C 1
ATOM 712 O O . LEU A 1 97 ? 8.675 7.838 -23.189 1.00 98.19 97 LEU A O 1
ATOM 716 N N . ASP A 1 98 ? 9.853 7.409 -21.313 1.00 97.88 98 ASP A N 1
ATOM 717 C CA . ASP A 1 98 ? 11.186 7.389 -21.924 1.00 97.88 98 ASP A CA 1
ATOM 718 C C . ASP A 1 98 ? 11.518 6.046 -22.606 1.00 97.88 98 ASP A C 1
ATOM 720 O O . ASP A 1 98 ? 12.562 5.899 -23.243 1.00 97.88 98 ASP A O 1
ATOM 724 N N . GLY A 1 99 ? 10.622 5.057 -22.509 1.00 96.31 99 GLY A N 1
ATOM 725 C CA . GLY A 1 99 ? 10.795 3.724 -23.091 1.00 96.31 99 GLY A CA 1
ATOM 726 C C . GLY A 1 99 ? 11.753 2.815 -22.315 1.00 96.31 99 GLY A C 1
ATOM 727 O O . GLY A 1 99 ? 12.117 1.753 -22.817 1.00 96.31 99 GLY A O 1
ATOM 728 N N . ALA A 1 100 ? 12.147 3.208 -21.102 1.00 95.81 100 ALA A N 1
ATOM 729 C CA . ALA A 1 100 ? 12.979 2.414 -20.202 1.00 95.81 100 ALA A CA 1
ATOM 730 C C . ALA A 1 100 ? 12.193 1.285 -19.509 1.00 95.81 100 ALA A C 1
ATOM 732 O O . ALA A 1 100 ? 12.788 0.288 -19.107 1.00 95.81 100 ALA A O 1
ATOM 733 N N . ALA A 1 101 ? 10.864 1.408 -19.410 1.00 95.81 101 ALA A N 1
ATOM 734 C CA . ALA A 1 101 ? 9.979 0.378 -18.868 1.00 95.81 101 ALA A CA 1
ATOM 735 C C . ALA A 1 101 ? 8.737 0.150 -19.757 1.00 95.81 101 ALA A C 1
ATOM 737 O O . ALA A 1 101 ? 8.207 1.095 -20.347 1.00 95.81 101 ALA A O 1
ATOM 738 N N . PRO A 1 102 ? 8.198 -1.080 -19.844 1.00 96.31 102 PRO A N 1
ATOM 739 C CA . PRO A 1 102 ? 6.921 -1.316 -20.511 1.00 96.31 102 PRO A CA 1
ATOM 740 C C . PRO A 1 102 ? 5.757 -0.665 -19.748 1.00 96.31 102 PRO A C 1
ATOM 742 O O . PRO A 1 102 ? 5.604 -0.865 -18.544 1.00 96.31 102 PRO A O 1
ATOM 745 N N . TRP A 1 103 ? 4.850 0.019 -20.456 1.00 97.19 103 TRP A N 1
ATOM 746 C CA . TRP A 1 103 ? 3.646 0.618 -19.854 1.00 97.19 103 TRP A CA 1
ATOM 747 C C . TR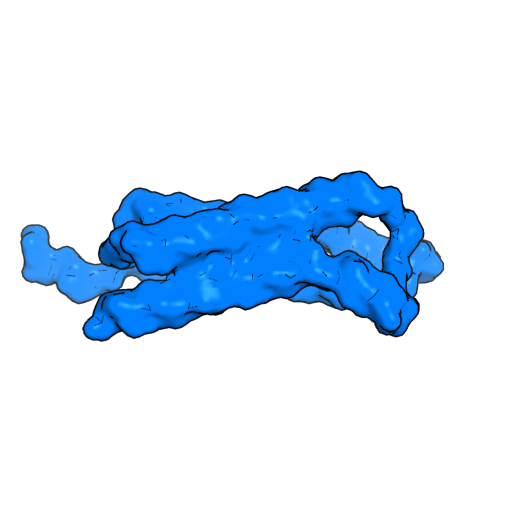P A 1 103 ? 2.785 -0.381 -19.081 1.00 97.19 103 TRP A C 1
ATOM 749 O O . TRP A 1 103 ? 2.254 -0.047 -18.026 1.00 97.19 103 TRP A O 1
ATOM 759 N N . GLY A 1 104 ? 2.641 -1.606 -19.593 1.00 96.38 104 GLY A N 1
ATOM 760 C CA . GLY A 1 104 ? 1.865 -2.646 -18.916 1.00 96.38 104 GLY A CA 1
ATOM 761 C C . GLY A 1 104 ? 2.442 -2.990 -17.541 1.00 96.38 104 GLY A C 1
ATOM 762 O O . GLY A 1 104 ? 1.699 -3.030 -16.561 1.00 96.38 104 GLY A O 1
ATOM 763 N N . ALA A 1 105 ? 3.765 -3.155 -17.463 1.00 95.88 105 ALA A N 1
ATOM 764 C CA . ALA A 1 105 ? 4.476 -3.412 -16.217 1.00 95.88 105 ALA A CA 1
ATOM 765 C C . ALA A 1 105 ? 4.379 -2.208 -15.264 1.00 95.88 105 ALA A C 1
ATOM 767 O O . ALA A 1 105 ? 4.005 -2.371 -14.103 1.00 95.88 105 ALA A O 1
ATOM 768 N N . ALA A 1 106 ? 4.600 -0.989 -15.766 1.00 96.75 106 ALA A N 1
ATOM 769 C CA . ALA A 1 106 ? 4.482 0.235 -14.973 1.00 96.75 106 ALA A CA 1
ATOM 770 C C . ALA A 1 106 ? 3.078 0.408 -14.363 1.00 96.75 106 ALA A C 1
ATOM 772 O O . ALA A 1 106 ? 2.939 0.661 -13.167 1.00 96.75 106 ALA A O 1
ATOM 773 N N . LEU A 1 107 ? 2.022 0.223 -15.162 1.00 96.88 107 LEU A N 1
ATOM 774 C CA . LEU A 1 107 ? 0.639 0.381 -14.709 1.00 96.88 107 LEU A CA 1
ATOM 775 C C . LEU A 1 107 ? 0.218 -0.704 -13.715 1.00 96.88 107 LEU A C 1
ATOM 777 O O . LEU A 1 107 ? -0.475 -0.392 -12.745 1.00 96.88 107 LEU A O 1
ATOM 781 N N . VAL A 1 108 ? 0.619 -1.964 -13.932 1.00 96.31 108 VAL A N 1
ATOM 782 C CA . VAL A 1 108 ? 0.237 -3.053 -13.021 1.00 96.31 108 VAL A CA 1
ATOM 783 C C . VAL A 1 108 ? 0.875 -2.859 -11.649 1.00 96.31 108 VAL A C 1
ATOM 785 O O . VAL A 1 108 ? 0.172 -2.954 -10.642 1.00 96.31 108 VAL A O 1
ATOM 788 N N . HIS A 1 109 ? 2.151 -2.472 -11.596 1.00 96.12 109 HIS A N 1
ATOM 789 C CA . HIS A 1 109 ? 2.830 -2.208 -10.332 1.00 96.12 109 HIS A CA 1
ATOM 790 C C . HIS A 1 109 ? 2.274 -0.952 -9.653 1.00 96.12 109 HIS A C 1
ATOM 792 O O . HIS A 1 109 ? 1.912 -0.996 -8.475 1.00 96.12 109 HIS A O 1
ATOM 798 N N . LEU A 1 110 ? 2.057 0.135 -10.405 1.00 96.19 110 LEU A N 1
ATOM 799 C CA . LEU A 1 110 ? 1.456 1.362 -9.876 1.00 96.19 110 LEU A CA 1
ATOM 800 C C . LEU A 1 110 ? 0.022 1.158 -9.358 1.00 96.19 110 LEU A C 1
ATOM 802 O O . LEU A 1 110 ? -0.436 1.932 -8.524 1.00 96.19 110 LEU A O 1
ATOM 806 N N . SER A 1 111 ? -0.699 0.118 -9.792 1.00 96.06 111 SER A N 1
ATOM 807 C CA . SER A 1 111 ? -2.073 -0.158 -9.338 1.00 96.06 111 SER A CA 1
ATOM 808 C C . SER A 1 111 ? -2.187 -0.593 -7.867 1.00 96.06 111 SER A C 1
ATOM 810 O O . SER A 1 111 ? -3.289 -0.634 -7.319 1.00 96.06 111 SER A O 1
ATOM 812 N N . THR A 1 112 ? -1.073 -0.930 -7.216 1.00 95.94 112 THR A N 1
ATOM 813 C CA . THR A 1 112 ? -1.050 -1.505 -5.861 1.00 95.94 112 THR A CA 1
ATOM 814 C C . THR A 1 112 ? -1.176 -0.446 -4.763 1.00 95.94 112 THR A C 1
ATOM 816 O O . THR A 1 112 ? -2.063 -0.528 -3.911 1.00 95.94 112 THR A O 1
ATOM 819 N N . GLY A 1 113 ? -0.309 0.567 -4.789 1.00 97.25 113 GLY A N 1
ATOM 820 C CA . GLY A 1 113 ? -0.187 1.585 -3.744 1.00 97.25 113 GLY A CA 1
ATOM 821 C C . GLY A 1 113 ? -1.384 2.539 -3.615 1.00 97.25 113 GLY A C 1
ATOM 822 O O . GLY A 1 113 ? -1.917 2.677 -2.508 1.00 97.25 113 GLY A O 1
ATOM 823 N N . PRO A 1 114 ? -1.863 3.187 -4.695 1.00 98.19 114 PRO A N 1
ATOM 824 C CA . PRO A 1 114 ? -2.869 4.242 -4.606 1.00 98.19 114 PRO A CA 1
ATOM 825 C C . PRO A 1 114 ? -4.201 3.802 -3.983 1.00 98.19 114 PRO A C 1
ATOM 827 O O . PRO A 1 114 ? -4.693 4.521 -3.110 1.00 98.19 114 PRO A O 1
ATOM 830 N N . PRO A 1 115 ? -4.790 2.635 -4.325 1.00 98.31 115 PRO A N 1
ATOM 831 C CA . PRO A 1 115 ? -6.016 2.179 -3.669 1.00 98.31 115 PRO A CA 1
ATOM 832 C C . PRO A 1 115 ? -5.847 1.997 -2.157 1.00 98.31 115 PRO A C 1
ATOM 834 O O . PRO A 1 115 ? -6.732 2.375 -1.387 1.00 98.31 115 PRO A O 1
ATOM 837 N N . ILE A 1 116 ? -4.698 1.467 -1.725 1.00 98.38 116 ILE A N 1
ATOM 838 C CA . ILE A 1 116 ? -4.364 1.281 -0.309 1.00 98.38 116 ILE A CA 1
ATOM 839 C C . ILE A 1 116 ? -4.210 2.635 0.386 1.00 98.38 116 ILE A C 1
ATOM 841 O O . ILE A 1 116 ? -4.818 2.866 1.434 1.00 98.38 116 ILE A O 1
ATOM 845 N N . MET A 1 117 ? -3.441 3.543 -0.218 1.00 98.50 117 MET A N 1
ATOM 846 C CA . MET A 1 117 ? -3.173 4.878 0.313 1.00 98.50 117 MET A CA 1
ATOM 847 C C . MET A 1 117 ? -4.473 5.665 0.496 1.00 98.50 117 MET A C 1
ATOM 849 O O . MET A 1 117 ? -4.744 6.184 1.579 1.00 98.50 117 MET A O 1
ATOM 853 N N . LEU A 1 118 ? -5.300 5.725 -0.550 1.00 98.19 118 LEU A N 1
ATOM 854 C CA . LEU A 1 118 ? -6.552 6.476 -0.545 1.00 98.19 118 LEU A CA 1
ATOM 855 C C . LEU A 1 118 ? -7.557 5.888 0.445 1.00 98.19 118 LEU A C 1
ATOM 857 O O . LEU A 1 118 ? -8.212 6.642 1.165 1.00 98.19 118 LEU A O 1
ATOM 861 N N . LEU A 1 119 ? -7.652 4.558 0.532 1.00 97.31 119 LEU A N 1
ATOM 862 C CA . LEU A 1 119 ? -8.513 3.910 1.516 1.00 97.31 119 LEU A CA 1
ATOM 863 C C . LEU A 1 119 ? -8.034 4.185 2.947 1.00 97.31 119 LEU A C 1
ATOM 865 O O . LEU A 1 119 ? -8.846 4.553 3.793 1.00 97.31 119 LEU A O 1
ATOM 869 N N . GLY A 1 120 ? -6.735 4.044 3.222 1.00 97.19 120 GLY A N 1
ATOM 870 C CA . GLY A 1 120 ? -6.149 4.339 4.533 1.00 97.19 120 GLY A CA 1
ATOM 871 C C . GLY A 1 120 ? -6.392 5.787 4.960 1.00 97.19 120 GLY A C 1
ATOM 872 O O . GLY A 1 120 ? -6.908 6.034 6.052 1.00 97.19 120 GLY A O 1
ATOM 873 N N . LEU A 1 121 ? -6.130 6.742 4.061 1.00 97.44 121 LEU A N 1
ATOM 874 C CA . LEU A 1 121 ? -6.401 8.163 4.287 1.00 97.44 121 LEU A CA 1
ATOM 875 C C . LEU A 1 121 ? -7.884 8.414 4.568 1.00 97.44 121 LEU A C 1
ATOM 877 O O . LEU A 1 121 ? -8.242 9.094 5.526 1.00 97.44 121 LEU A O 1
ATOM 881 N N . TRP A 1 122 ? -8.767 7.830 3.765 1.00 95.56 122 TRP A N 1
ATOM 882 C CA . TRP A 1 122 ? -10.203 7.977 3.954 1.00 95.56 122 TRP A CA 1
ATOM 883 C C . TRP A 1 122 ? -10.682 7.408 5.297 1.00 95.56 122 TRP A C 1
ATOM 885 O O . TRP A 1 122 ? -11.537 8.007 5.951 1.00 95.56 122 TRP A O 1
ATOM 895 N N . LEU A 1 123 ? -10.116 6.282 5.746 1.00 93.31 123 LEU A N 1
ATOM 896 C CA . LEU A 1 123 ? -10.423 5.683 7.048 1.00 93.31 123 LEU A CA 1
ATOM 897 C C . LEU A 1 123 ? -9.945 6.554 8.218 1.00 93.31 123 LEU A C 1
ATOM 899 O O . LEU A 1 123 ? -10.632 6.594 9.242 1.00 93.31 123 LEU A O 1
ATOM 903 N N . LEU A 1 124 ? -8.814 7.254 8.065 1.00 93.94 124 LEU A N 1
ATOM 904 C CA . LEU A 1 124 ? -8.314 8.233 9.036 1.00 93.94 124 LEU A CA 1
ATOM 905 C C . LEU A 1 124 ? -9.225 9.465 9.112 1.00 93.94 124 LEU A C 1
ATOM 907 O O . LEU A 1 124 ? -9.599 9.895 10.202 1.00 93.94 124 LEU A O 1
ATOM 911 N N . LEU A 1 125 ? -9.620 10.006 7.957 1.00 92.88 125 LEU A N 1
ATOM 912 C CA . LEU A 1 125 ? -10.418 11.232 7.872 1.00 92.88 125 LEU A CA 1
ATOM 913 C C . LEU A 1 125 ? -11.879 11.040 8.295 1.00 92.88 125 LEU A C 1
ATOM 915 O O . LEU A 1 125 ? -12.538 12.005 8.673 1.00 92.88 125 LEU A O 1
ATOM 919 N N . ARG A 1 126 ? -12.408 9.811 8.256 1.00 84.19 126 ARG A N 1
ATOM 920 C CA . ARG A 1 126 ? -13.822 9.550 8.566 1.00 84.19 126 ARG A CA 1
ATOM 921 C C . ARG A 1 126 ? -14.228 9.710 10.035 1.00 84.19 126 ARG A C 1
ATOM 923 O O . ARG A 1 126 ? -15.423 9.624 10.303 1.00 84.19 126 ARG A O 1
ATOM 930 N N . GLY A 1 127 ? -13.287 9.966 10.948 1.00 65.94 127 GLY A N 1
ATOM 931 C CA . GLY A 1 127 ? -13.550 10.266 12.361 1.00 65.94 127 GLY A CA 1
ATOM 932 C C . GLY A 1 127 ? -14.350 9.194 13.132 1.00 65.94 127 GLY A C 1
ATOM 933 O O . GLY A 1 127 ? -14.751 8.157 12.586 1.00 65.94 127 GLY A O 1
ATOM 934 N N . PRO A 1 128 ? -14.586 9.396 14.441 1.00 68.50 128 PRO A N 1
ATOM 935 C CA . PRO A 1 128 ? -15.566 8.617 15.194 1.00 68.50 128 PRO A CA 1
ATOM 936 C C . PRO A 1 128 ? -16.962 8.816 14.589 1.00 68.50 128 PRO A C 1
ATOM 938 O O . PRO A 1 128 ? -17.317 9.915 14.173 1.00 68.50 128 PRO A O 1
ATOM 941 N N . SER A 1 129 ? -17.772 7.756 14.523 1.00 67.31 129 SER A N 1
ATOM 942 C CA . SER A 1 129 ? -19.154 7.885 14.028 1.00 67.31 129 SER A CA 1
ATOM 943 C C . SER A 1 129 ? -19.947 8.792 14.976 1.00 67.31 129 SER A C 1
ATOM 945 O O . SER A 1 129 ? -19.839 8.623 16.188 1.00 67.31 129 SER A O 1
ATOM 947 N N . SER A 1 130 ? -20.728 9.734 14.437 1.00 55.81 130 SER A N 1
ATOM 948 C CA . SER A 1 130 ? -21.550 10.690 15.202 1.00 55.81 130 SER A CA 1
ATOM 949 C C . SER A 1 130 ? -22.511 10.022 16.192 1.00 55.81 130 SER A C 1
ATOM 951 O O . SER A 1 130 ? -22.877 10.632 17.189 1.00 55.81 130 SER A O 1
ATOM 953 N N . ASP A 1 131 ? -22.841 8.747 15.978 1.00 55.31 131 ASP A N 1
ATOM 954 C CA . ASP A 1 131 ? -23.630 7.922 16.902 1.00 55.31 131 ASP A CA 1
ATOM 955 C C . ASP A 1 131 ? -22.964 7.751 18.286 1.00 55.31 131 ASP A C 1
ATOM 957 O O . ASP A 1 131 ? -23.647 7.484 19.268 1.00 55.31 131 ASP A O 1
ATOM 961 N N . ASN A 1 132 ? -21.645 7.952 18.395 1.00 52.50 132 ASN A N 1
ATOM 962 C CA . ASN A 1 132 ? -20.916 7.899 19.669 1.00 52.50 132 ASN A CA 1
ATOM 963 C C . ASN A 1 132 ? -20.901 9.240 20.426 1.00 52.50 132 ASN A C 1
ATOM 965 O O . ASN A 1 132 ? -20.502 9.261 21.587 1.00 52.50 132 ASN A O 1
ATOM 969 N N . ALA A 1 133 ? -21.308 10.349 19.798 1.00 52.66 133 ALA A N 1
ATOM 970 C CA . ALA A 1 133 ? -21.322 11.674 20.431 1.00 52.66 133 ALA A CA 1
ATOM 971 C C . ALA A 1 133 ? -22.571 11.913 21.303 1.00 52.66 133 ALA A C 1
ATOM 973 O O . ALA A 1 133 ? -22.633 12.898 22.026 1.00 52.66 133 ALA A O 1
ATOM 974 N N . ALA A 1 134 ? -23.564 11.018 21.252 1.00 52.84 134 ALA A N 1
ATOM 975 C CA . ALA A 1 134 ? -24.820 11.150 21.996 1.00 52.84 134 ALA A CA 1
ATOM 976 C C . ALA A 1 134 ? -24.773 10.582 23.432 1.00 52.84 134 ALA A C 1
ATOM 978 O O . ALA A 1 134 ? -25.788 10.595 24.126 1.00 52.84 134 ALA A O 1
ATOM 979 N N . HIS A 1 135 ? -23.625 10.061 23.878 1.00 53.50 135 HIS A N 1
ATOM 980 C CA . HIS A 1 135 ? -23.477 9.403 25.184 1.00 53.50 135 HIS A CA 1
ATOM 981 C C . HIS A 1 135 ? -22.382 10.009 26.077 1.00 53.50 135 HIS A C 1
ATOM 983 O O . HIS A 1 135 ? -21.989 9.378 27.058 1.00 53.50 135 HIS A O 1
ATOM 989 N N . THR A 1 136 ? -21.900 11.212 25.755 1.00 53.16 136 THR A N 1
ATOM 990 C CA . THR A 1 136 ? -20.977 11.989 26.600 1.00 53.16 136 THR A CA 1
ATOM 991 C C . THR A 1 136 ? -21.647 13.236 27.135 1.00 53.16 136 THR A C 1
ATOM 993 O O . THR A 1 136 ? -22.245 13.946 26.295 1.00 53.16 136 THR A O 1
#

Radius of gyration: 16.86 Å; Cα contacts (8 Å, |Δi|>4): 175; chains: 1; bounding box: 41×27×50 Å

Solvent-accessible surface area (backbone atoms only — not comparable to full-atom values): 6984 Å² total; per-residue (Å²): 113,66,66,62,53,40,50,54,49,22,51,52,44,31,53,50,16,50,46,31,39,45,45,67,63,53,27,43,76,70,76,33,60,71,101,64,59,72,68,52,51,39,62,55,20,34,52,37,14,52,55,32,30,52,35,18,50,48,42,58,73,70,48,73,58,63,67,34,69,63,44,46,51,38,20,48,43,30,20,52,36,10,44,51,31,33,66,72,32,57,61,36,54,60,34,30,73,74,65,78,37,58,59,68,26,34,50,59,60,44,60,41,11,51,62,38,19,54,50,12,47,50,58,55,71,61,51,53,56,72,84,66,65,80,80,114

Nearest PDB structures (foldseek):
  6r01-assembly1_A  TM=5.136E-01  e=3.211E+00  Streptomyces lividans 1326
  7fd8-assembly1_A  TM=4.047E-01  e=9.269E+00  Homo sapiens
  1x91-assembly1_A  TM=3.763E-01  e=9.749E+00  Arabidopsis thaliana

Mean predicted aligned error: 4.49 Å

Sequence (136 aa):
MQALSQVRWSTALAGLAVWATTVPWLAEAVGLELDVSPRLEIVDHVIPGVVMLAAAALLAARGGPRGSLVWLGVAAIAFLTGFWITATHVPLIPDALDGAAPWGAALVHLSTGPPIMLLGLWLLLRGPSSDNAAHT

Foldseek 3Di:
DQLVVLCVVLVVQLVLLCLQLCLQVVCVVVVLHDPDDVVVSCVLRVVLSVQLNVLSVQCNPVPDFQVDPSQLVSLVSLQVSLVSQQVVLVVVVVCCVVVVHPPSNSVSSNVRRPVSNVSSVCSNVVGGDCVVVVPD